Protein AF-A0A8W8K2P6-F1 (afdb_monomer)

Solvent-accessible surface area (backbone atoms only — not comparable to full-atom values): 5486 Å² total; per-residue (Å²): 54,48,86,88,39,80,76,81,87,86,87,79,60,75,88,69,68,73,71,93,62,78,90,75,74,82,78,63,75,82,76,71,95,77,90,84,88,87,86,84,90,78,85,79,70,85,86,61,75,74,46,54,39,42,48,77,47,78,42,57,51,99,84,67,48,78,76,46,78,49,78,48,76,51,75,86

Foldseek 3Di:
DFPPDDDDDDDDDQQPPDDDPPPQDPDDPPDDPDDDDDDDDDDDDPPDDFGKDKDWDFDADPVRHTPDIDIDIDTD

pLDDT: mean 82.36, std 10.13, range [49.28, 93.81]

Mean predicted aligned error: 6.78 Å

Nearest PDB structures (foldseek):
  7zgj-assembly1_B  TM=4.384E-01  e=1.678E+00  Homo sapiens
  5foa-assembly2_D  TM=4.572E-01  e=4.215E+00  Homo sapiens
  5jtw-assembly2_E  TM=3.945E-01  e=3.947E+00  Homo sapiens

InterPro domains:
  IPR003172 MD-2-related lipid-recognition domain [PF02221] (10-69)
  IPR014756 Immunoglobulin E-set [SSF81296] (26-74)

Structure (mmCIF, N/CA/C/O backbone):
data_AF-A0A8W8K2P6-F1
#
_entry.id   AF-A0A8W8K2P6-F1
#
loop_
_atom_site.group_PDB
_atom_site.id
_atom_site.type_symbol
_atom_site.label_atom_id
_atom_site.label_alt_id
_atom_site.label_comp_id
_atom_site.label_asym_id
_atom_site.label_entity_id
_atom_site.label_seq_id
_atom_site.pdbx_PDB_ins_code
_atom_site.Cartn_x
_atom_site.Cartn_y
_atom_site.Cartn_z
_atom_site.occupancy
_atom_site.B_iso_or_equiv
_atom_site.auth_seq_id
_atom_site.auth_comp_id
_atom_site.auth_asym_id
_atom_site.auth_atom_id
_atom_site.pdbx_PDB_model_num
ATOM 1 N N . SER A 1 1 ? -3.057 5.872 10.530 1.00 73.50 1 SER A N 1
ATOM 2 C CA . SER A 1 1 ? -3.468 6.348 11.862 1.00 73.50 1 SER A CA 1
ATOM 3 C C . SER A 1 1 ? -4.786 5.716 12.295 1.00 73.50 1 SER A C 1
ATOM 5 O O . SER A 1 1 ? -5.573 5.293 11.452 1.00 73.50 1 SER A O 1
ATOM 7 N N . TYR A 1 2 ? -5.021 5.640 13.605 1.00 70.75 2 TYR A N 1
ATOM 8 C CA . TYR A 1 2 ? -6.277 5.219 14.233 1.00 70.75 2 TYR A CA 1
ATOM 9 C C . TYR A 1 2 ? -6.658 6.251 15.295 1.00 70.75 2 TYR A C 1
ATOM 11 O O . TYR A 1 2 ? -5.829 6.620 16.128 1.00 70.75 2 TYR A O 1
ATOM 19 N N . GLY A 1 3 ? -7.885 6.775 15.231 1.00 67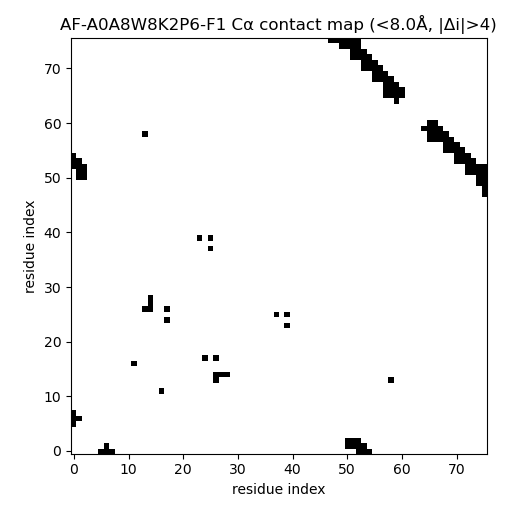.75 3 GLY A N 1
ATOM 20 C CA . GLY A 1 3 ? -8.338 7.819 16.161 1.00 67.75 3 GLY A CA 1
ATOM 21 C C . GLY A 1 3 ? -7.446 9.072 16.172 1.00 67.75 3 GLY A C 1
ATOM 22 O O . GLY A 1 3 ? -7.256 9.681 17.220 1.00 67.75 3 GLY A O 1
ATOM 23 N N . GLY A 1 4 ? -6.837 9.416 15.030 1.00 68.94 4 GLY A N 1
ATOM 24 C CA . GLY A 1 4 ? -5.926 10.561 14.898 1.00 68.94 4 GLY A CA 1
ATOM 25 C C . GLY A 1 4 ? -4.494 10.331 15.398 1.00 68.94 4 GLY A C 1
ATOM 26 O O . GLY A 1 4 ? -3.683 11.243 15.288 1.00 68.94 4 GLY A O 1
ATOM 27 N N . LYS A 1 5 ? -4.157 9.137 15.906 1.00 77.19 5 LYS A N 1
ATOM 28 C CA . LYS A 1 5 ? -2.782 8.759 16.269 1.00 77.19 5 LYS A CA 1
ATOM 29 C C . LYS A 1 5 ? -2.146 7.907 15.180 1.00 77.19 5 LYS A C 1
ATOM 31 O O . LYS A 1 5 ? -2.770 6.958 14.696 1.00 77.19 5 LYS A O 1
ATOM 36 N N . ASP A 1 6 ? -0.914 8.216 14.806 1.00 81.62 6 ASP A N 1
ATOM 37 C CA . ASP A 1 6 ? -0.141 7.360 13.910 1.00 81.62 6 ASP A CA 1
ATOM 38 C C . ASP A 1 6 ? 0.177 6.035 14.607 1.00 81.62 6 ASP A C 1
ATOM 40 O O . ASP A 1 6 ? 0.528 6.009 15.785 1.00 81.62 6 ASP A O 1
ATOM 44 N N . LEU A 1 7 ? -0.061 4.927 13.901 1.00 79.50 7 LEU A N 1
ATOM 45 C CA . LEU A 1 7 ? 0.101 3.580 14.456 1.00 79.50 7 LEU A CA 1
ATOM 46 C C . LEU A 1 7 ? 1.508 3.054 14.179 1.00 79.50 7 LEU A C 1
ATOM 48 O O . LEU A 1 7 ? 2.211 2.656 15.098 1.00 79.50 7 LEU A O 1
ATOM 52 N N . TYR A 1 8 ? 1.890 3.043 12.905 1.00 78.19 8 TYR A N 1
ATOM 53 C CA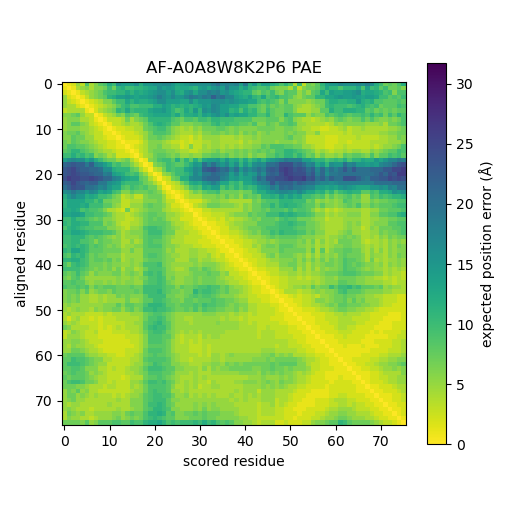 . TYR A 1 8 ? 3.182 2.583 12.422 1.00 78.19 8 TYR A CA 1
ATOM 54 C C . TYR A 1 8 ? 3.414 3.142 11.015 1.00 78.19 8 TYR A C 1
ATOM 56 O O . TYR A 1 8 ? 2.460 3.393 10.272 1.00 78.19 8 TYR A O 1
ATOM 64 N N . GLU A 1 9 ? 4.681 3.299 10.659 1.00 83.62 9 GLU A N 1
ATOM 65 C CA . GLU A 1 9 ? 5.150 3.454 9.287 1.00 83.62 9 GLU A CA 1
ATOM 66 C C . GLU A 1 9 ? 5.961 2.202 8.961 1.00 83.62 9 GLU A C 1
ATOM 68 O O . GLU A 1 9 ? 6.829 1.807 9.737 1.00 83.62 9 GLU A O 1
ATOM 73 N N . ASN A 1 10 ? 5.634 1.550 7.850 1.00 83.12 10 ASN A N 1
ATOM 74 C CA . ASN A 1 10 ? 6.317 0.347 7.400 1.00 83.12 10 ASN A CA 1
ATOM 75 C C . ASN A 1 10 ? 6.854 0.579 5.995 1.00 83.12 10 ASN A C 1
ATOM 77 O O . ASN A 1 10 ? 6.202 1.220 5.169 1.00 83.12 10 ASN A O 1
ATOM 81 N N . GLN A 1 11 ? 8.009 -0.016 5.723 1.00 84.88 11 GLN A N 1
ATOM 82 C CA . GLN A 1 11 ? 8.625 -0.029 4.411 1.00 84.88 11 GLN A CA 1
ATOM 83 C C . GLN A 1 11 ? 8.793 -1.477 3.963 1.00 84.88 11 GLN A C 1
ATOM 85 O O . GLN A 1 11 ? 9.316 -2.310 4.702 1.00 84.88 11 GLN A O 1
ATOM 90 N N . TRP A 1 12 ? 8.352 -1.764 2.742 1.00 85.75 12 TRP A N 1
ATOM 91 C CA . TRP A 1 12 ? 8.487 -3.073 2.116 1.00 85.75 12 TRP A CA 1
ATOM 92 C C . TRP A 1 12 ? 9.109 -2.919 0.738 1.00 85.75 12 TRP A C 1
ATOM 94 O O . TRP A 1 12 ? 8.892 -1.919 0.051 1.00 85.75 12 TRP A O 1
ATOM 104 N N . LYS A 1 13 ? 9.852 -3.935 0.309 1.00 86.56 13 LYS A N 1
ATOM 105 C CA . LYS A 1 13 ? 10.297 -4.035 -1.076 1.00 86.56 13 LYS A CA 1
ATOM 106 C C . LYS A 1 13 ? 9.174 -4.631 -1.909 1.00 86.56 13 LYS A C 1
ATOM 108 O O . LYS A 1 13 ? 8.895 -5.817 -1.792 1.00 86.56 13 LYS A O 1
ATOM 113 N N . PHE A 1 14 ? 8.551 -3.814 -2.754 1.00 84.62 14 PHE A N 1
ATOM 114 C CA . PHE A 1 14 ? 7.353 -4.191 -3.512 1.00 84.62 14 PHE A CA 1
ATOM 115 C C . PHE A 1 14 ? 7.505 -5.518 -4.276 1.00 84.62 14 PHE A C 1
ATOM 117 O O . PHE A 1 14 ? 6.660 -6.393 -4.148 1.00 84.62 14 PHE A O 1
ATOM 124 N N . CYS A 1 15 ? 8.616 -5.720 -4.989 1.00 83.56 15 CYS A N 1
ATOM 125 C CA . CYS A 1 15 ? 8.856 -6.949 -5.758 1.00 83.56 15 CYS A CA 1
ATOM 126 C C . CYS A 1 15 ? 9.162 -8.199 -4.908 1.00 83.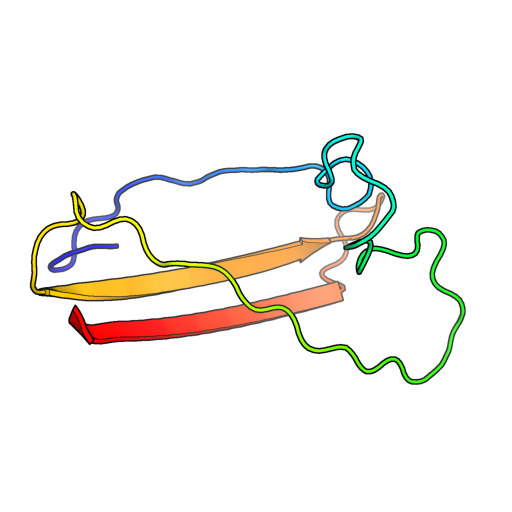56 15 CYS A C 1
ATOM 128 O O . CYS A 1 15 ? 9.245 -9.288 -5.464 1.00 83.56 15 CYS A O 1
ATOM 130 N N . GLU A 1 16 ? 9.336 -8.048 -3.593 1.00 83.75 16 GLU A N 1
ATOM 131 C CA . GLU A 1 16 ? 9.593 -9.131 -2.633 1.00 83.75 16 GLU A CA 1
ATOM 132 C C . GLU A 1 16 ? 8.414 -9.297 -1.644 1.00 83.75 16 GLU A C 1
ATOM 134 O O . GLU A 1 16 ? 8.544 -9.991 -0.644 1.00 83.75 16 GLU A O 1
ATOM 139 N N . MET A 1 17 ? 7.269 -8.631 -1.872 1.00 76.81 17 MET A N 1
ATOM 140 C CA . MET A 1 17 ? 6.127 -8.645 -0.939 1.00 76.81 17 MET A CA 1
ATOM 141 C C . MET A 1 17 ? 5.276 -9.922 -0.980 1.00 76.81 17 MET A C 1
ATOM 143 O O . MET A 1 17 ? 4.411 -10.088 -0.120 1.00 76.81 17 MET A O 1
ATOM 147 N N . GLU A 1 18 ? 5.452 -10.786 -1.976 1.00 68.69 18 GLU A N 1
ATOM 148 C CA . GLU A 1 18 ? 4.677 -12.023 -2.093 1.00 68.69 18 GLU A CA 1
ATOM 149 C C . GLU A 1 18 ? 5.418 -13.199 -1.457 1.00 68.69 18 GLU A C 1
ATOM 151 O O . GLU A 1 18 ? 6.584 -13.444 -1.762 1.00 68.69 18 GLU A O 1
ATOM 156 N N . GLU A 1 19 ? 4.722 -13.917 -0.572 1.00 59.06 19 GLU A N 1
ATOM 157 C CA . GLU A 1 19 ? 5.147 -15.224 -0.062 1.00 59.06 19 G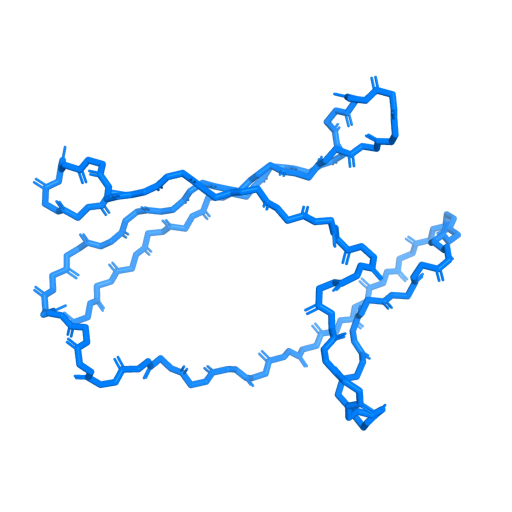LU A CA 1
ATOM 158 C C . GLU A 1 19 ? 4.843 -16.320 -1.105 1.00 59.06 19 GLU A C 1
ATOM 160 O O . GLU A 1 19 ? 3.938 -16.160 -1.920 1.00 59.06 19 GLU A O 1
ATOM 165 N N . GLU A 1 20 ? 5.625 -17.404 -1.069 1.00 49.28 20 GLU A N 1
ATOM 166 C CA . GLU A 1 20 ? 5.869 -18.453 -2.087 1.00 49.28 20 GLU A CA 1
ATOM 167 C C . GLU A 1 20 ? 4.658 -19.189 -2.718 1.00 49.28 20 GLU A C 1
ATOM 169 O O . GLU A 1 20 ? 4.863 -20.064 -3.560 1.00 49.28 20 GLU A O 1
ATOM 174 N N . ASP A 1 21 ? 3.410 -18.849 -2.390 1.00 53.59 21 ASP A N 1
ATOM 175 C CA . ASP A 1 21 ? 2.227 -19.481 -2.984 1.00 53.59 21 ASP A CA 1
ATOM 176 C C . ASP A 1 21 ? 1.894 -18.844 -4.351 1.00 53.59 21 ASP A C 1
ATOM 178 O O . ASP A 1 21 ? 1.220 -17.817 -4.460 1.00 53.59 21 ASP A O 1
ATOM 182 N N . GLU A 1 22 ? 2.390 -19.474 -5.421 1.00 55.59 22 GLU A N 1
ATOM 183 C CA . GLU A 1 22 ? 2.331 -19.005 -6.818 1.00 55.59 22 GLU A CA 1
ATOM 184 C C . GLU A 1 22 ? 0.910 -18.767 -7.379 1.00 55.59 22 GLU A C 1
ATOM 186 O O . GLU A 1 22 ? 0.768 -18.122 -8.422 1.00 55.59 22 GLU A O 1
ATOM 191 N N . GLU A 1 23 ? -0.146 -19.253 -6.717 1.00 55.78 23 GLU A N 1
ATOM 192 C CA . GLU A 1 23 ? -1.523 -19.199 -7.235 1.00 55.78 23 GLU A CA 1
ATOM 193 C C . GLU A 1 23 ? -2.179 -17.802 -7.143 1.00 55.78 23 GLU A C 1
ATOM 195 O O . GLU A 1 23 ? -3.091 -17.519 -7.918 1.00 55.78 23 GLU A O 1
ATOM 200 N N . ASP A 1 24 ? -1.677 -16.898 -6.288 1.00 59.88 24 ASP A N 1
ATOM 201 C CA . ASP A 1 24 ? -2.261 -15.562 -6.032 1.00 59.88 24 ASP A CA 1
ATOM 202 C C . ASP A 1 24 ? -1.310 -14.390 -6.367 1.00 59.88 24 ASP A C 1
ATOM 204 O O . ASP A 1 24 ? -1.441 -13.279 -5.833 1.00 59.88 24 ASP A O 1
ATOM 208 N N . ARG A 1 25 ? -0.341 -14.615 -7.264 1.00 67.62 25 ARG A N 1
ATOM 209 C CA . ARG A 1 25 ? 0.636 -13.599 -7.685 1.00 67.62 25 ARG A CA 1
ATOM 210 C C . ARG A 1 25 ? -0.024 -12.444 -8.446 1.00 67.62 25 ARG A C 1
ATOM 212 O O . ARG A 1 25 ? -0.564 -12.617 -9.537 1.00 67.62 25 ARG A O 1
ATOM 219 N N . TRP A 1 26 ? 0.067 -11.239 -7.896 1.00 72.88 26 TRP A N 1
ATOM 220 C CA . TRP A 1 26 ? -0.405 -9.973 -8.463 1.00 72.88 26 TRP A CA 1
ATOM 221 C C . TRP A 1 26 ? 0.731 -8.965 -8.706 1.00 72.88 26 TRP A C 1
ATOM 223 O O . TRP A 1 26 ? 0.527 -7.961 -9.400 1.00 72.88 26 TRP A O 1
ATOM 233 N N . ILE A 1 27 ? 1.933 -9.237 -8.185 1.00 78.00 27 ILE A N 1
ATOM 234 C CA . ILE A 1 27 ? 3.136 -8.433 -8.403 1.00 78.00 27 ILE A CA 1
ATOM 235 C C . ILE A 1 27 ? 4.005 -9.050 -9.509 1.00 78.00 27 ILE A C 1
ATOM 237 O O . ILE A 1 27 ? 4.707 -10.050 -9.332 1.00 78.00 27 ILE A O 1
ATOM 241 N N . PHE A 1 28 ? 4.004 -8.401 -10.674 1.00 76.69 28 PHE A N 1
ATOM 242 C CA . PHE A 1 28 ? 4.683 -8.868 -11.888 1.00 76.69 28 PHE A CA 1
ATOM 243 C C . PHE A 1 28 ? 5.923 -8.032 -12.212 1.00 76.69 28 PHE A C 1
ATOM 245 O O . PHE A 1 28 ? 6.004 -7.389 -13.258 1.00 76.69 28 PHE A O 1
ATOM 252 N N . CYS A 1 29 ? 6.907 -8.030 -11.313 1.00 80.44 29 CYS A N 1
ATOM 253 C CA . CYS A 1 29 ? 8.198 -7.406 -11.601 1.00 80.44 29 CYS A CA 1
ATOM 254 C C . CYS A 1 29 ? 9.026 -8.262 -12.593 1.00 80.44 29 CYS A C 1
ATOM 256 O O . CYS A 1 29 ? 9.132 -9.472 -12.385 1.00 80.44 29 CYS A O 1
ATOM 258 N N . PRO A 1 30 ? 9.659 -7.671 -13.631 1.00 84.31 30 PRO A N 1
ATOM 259 C CA . PRO A 1 30 ? 9.600 -6.258 -14.010 1.00 84.31 30 PRO A CA 1
ATOM 260 C C . PRO A 1 30 ? 8.315 -5.902 -14.779 1.00 84.31 30 PRO A C 1
ATOM 262 O O . PRO A 1 30 ? 7.918 -6.596 -15.718 1.00 84.31 30 PRO A O 1
ATOM 265 N N . TYR A 1 31 ? 7.720 -4.756 -14.438 1.00 82.31 31 TYR A N 1
ATOM 266 C CA . TYR A 1 31 ? 6.578 -4.211 -15.172 1.00 82.31 31 TYR A CA 1
ATOM 267 C C . TYR A 1 31 ? 7.037 -3.595 -16.496 1.00 82.31 31 TYR A C 1
ATOM 269 O O . TYR A 1 31 ? 7.971 -2.793 -16.540 1.00 82.31 31 TYR A O 1
ATOM 277 N N . LYS A 1 32 ? 6.354 -3.945 -17.586 1.00 86.31 32 LYS A N 1
ATOM 278 C CA . LYS A 1 32 ? 6.517 -3.286 -18.887 1.00 86.31 32 LYS A CA 1
ATOM 279 C C . LYS A 1 32 ? 5.538 -2.112 -18.980 1.00 86.31 32 LYS A C 1
ATOM 281 O O . LYS A 1 32 ? 4.499 -2.143 -18.329 1.00 86.31 32 LYS A O 1
ATOM 286 N N . PRO A 1 33 ? 5.806 -1.086 -19.800 1.00 85.56 33 PRO A N 1
ATOM 287 C CA . PRO A 1 33 ? 4.816 -0.048 -20.060 1.00 85.56 33 PRO A CA 1
ATOM 288 C C . PRO A 1 33 ? 3.522 -0.660 -20.614 1.00 85.56 33 PRO A C 1
ATOM 290 O O . PRO A 1 33 ? 3.555 -1.395 -21.602 1.00 85.56 33 PRO A O 1
ATOM 293 N N . GLY A 1 34 ? 2.390 -0.375 -19.974 1.00 87.69 34 GLY A N 1
ATOM 294 C CA . GLY A 1 34 ? 1.102 -0.940 -20.357 1.00 87.69 34 GLY A CA 1
ATOM 295 C C . GLY A 1 34 ? 0.041 -0.786 -19.273 1.00 87.69 34 GLY A C 1
ATOM 296 O O . GLY A 1 34 ? 0.300 -0.259 -18.191 1.00 87.69 34 GLY A O 1
ATOM 297 N N . SER A 1 35 ? -1.168 -1.245 -19.583 1.00 86.38 35 SER A N 1
ATOM 298 C CA . SER A 1 35 ? -2.277 -1.288 -18.633 1.00 86.38 35 SER A CA 1
ATOM 299 C C . SER A 1 35 ? -2.350 -2.660 -17.977 1.00 86.38 35 SER A C 1
ATOM 301 O O . SER A 1 35 ? -2.347 -3.683 -18.658 1.00 86.38 35 SER A O 1
ATOM 303 N N . TYR A 1 36 ? -2.461 -2.664 -16.655 1.00 82.19 36 TYR A N 1
ATOM 304 C CA . TYR A 1 36 ? -2.596 -3.862 -15.840 1.00 82.19 36 TYR A CA 1
ATOM 305 C C . TYR A 1 36 ? -3.878 -3.755 -15.014 1.00 82.19 36 TYR A C 1
ATOM 307 O O . TYR A 1 36 ? -4.230 -2.671 -14.549 1.00 82.19 36 TYR A O 1
ATOM 315 N N . SER A 1 37 ? -4.583 -4.870 -14.843 1.00 83.19 37 SER A N 1
ATOM 316 C CA . SER A 1 37 ? -5.778 -4.958 -14.006 1.00 83.19 37 SER A CA 1
ATOM 317 C C . SER A 1 37 ? -5.762 -6.283 -13.265 1.00 83.19 37 SER A C 1
ATOM 319 O O . SER A 1 37 ? -5.482 -7.324 -13.856 1.00 83.19 37 SER A O 1
ATOM 321 N N . TRP A 1 38 ? -6.036 -6.228 -11.970 1.00 79.81 38 TRP A N 1
ATOM 322 C CA . TRP A 1 38 ? -6.098 -7.385 -11.095 1.00 79.81 38 TRP A CA 1
ATOM 323 C C . TRP A 1 38 ? -7.122 -7.122 -9.992 1.00 79.81 38 TRP A C 1
ATOM 325 O O . TRP A 1 38 ? -7.460 -5.974 -9.691 1.00 79.81 38 TRP A O 1
ATOM 335 N N . VAL A 1 39 ? -7.615 -8.195 -9.381 1.00 81.50 39 VAL A N 1
ATOM 336 C CA . VAL A 1 39 ? -8.512 -8.148 -8.226 1.00 81.50 39 VAL A CA 1
ATOM 337 C C . VAL A 1 39 ? -7.944 -9.098 -7.189 1.00 81.50 39 VAL A C 1
ATOM 339 O O . VAL A 1 39 ? -7.733 -10.268 -7.485 1.00 81.50 39 VAL A O 1
ATOM 342 N N . ILE A 1 40 ? -7.696 -8.596 -5.981 1.00 80.00 40 ILE A N 1
ATOM 343 C CA . ILE A 1 40 ? -7.187 -9.401 -4.868 1.00 80.00 40 ILE A CA 1
ATOM 344 C C . ILE A 1 40 ? -8.203 -9.318 -3.742 1.00 80.00 40 ILE A C 1
ATOM 346 O O . ILE A 1 40 ? -8.607 -8.226 -3.337 1.00 80.00 40 ILE A O 1
ATOM 350 N N . SER A 1 41 ? -8.588 -10.472 -3.209 1.00 81.62 41 SER A N 1
ATOM 351 C CA . SER A 1 41 ? -9.392 -10.546 -1.996 1.00 81.62 41 SER A CA 1
ATOM 352 C C . SER A 1 41 ? -8.481 -10.837 -0.808 1.00 81.62 41 SER A C 1
ATOM 354 O O . SER A 1 41 ? -7.823 -11.872 -0.761 1.00 81.62 41 SER A O 1
ATOM 356 N N . ARG A 1 42 ? -8.425 -9.928 0.170 1.00 81.31 42 ARG A N 1
ATOM 357 C CA . ARG A 1 42 ? -7.739 -10.157 1.452 1.00 81.31 42 ARG A CA 1
ATOM 358 C C . ARG A 1 42 ? -8.743 -10.010 2.587 1.00 81.31 42 ARG A C 1
ATOM 360 O O . ARG A 1 42 ? -9.564 -9.094 2.589 1.00 81.31 42 ARG A O 1
ATOM 367 N N . LYS A 1 43 ? -8.674 -10.915 3.564 1.00 84.62 43 LYS A N 1
ATOM 368 C CA . LYS A 1 43 ? -9.505 -10.837 4.770 1.00 84.62 43 LYS A CA 1
ATOM 369 C C . LYS A 1 43 ? -8.926 -9.800 5.724 1.00 84.62 43 LYS A C 1
ATOM 371 O O . LYS A 1 43 ? -7.728 -9.809 5.995 1.00 84.62 43 LYS A O 1
ATOM 376 N N . ILE A 1 44 ? -9.789 -8.945 6.263 1.00 84.81 44 ILE A N 1
ATOM 377 C CA . ILE A 1 44 ? -9.412 -8.028 7.339 1.00 84.81 44 ILE A CA 1
ATOM 378 C C . ILE A 1 44 ? -9.350 -8.832 8.648 1.00 84.81 44 ILE A C 1
ATOM 380 O O . ILE A 1 44 ? -10.314 -9.536 8.957 1.00 84.81 44 ILE A O 1
ATOM 384 N N . PRO A 1 45 ? -8.251 -8.770 9.419 1.00 86.19 45 PRO A N 1
ATOM 3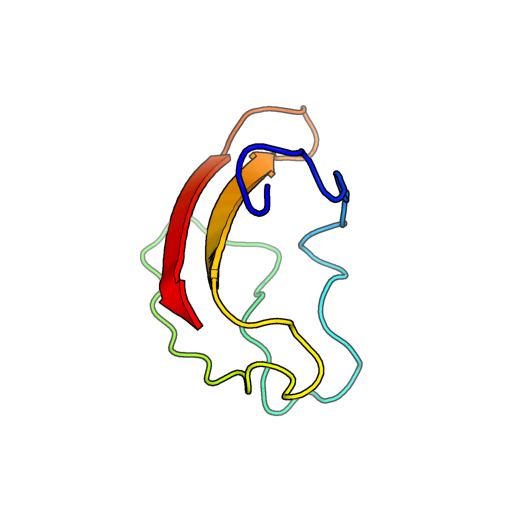85 C CA . PRO A 1 45 ? -8.151 -9.518 10.665 1.00 86.19 45 PRO A CA 1
ATOM 386 C C . PRO A 1 45 ? -9.160 -9.054 11.728 1.00 86.19 45 PRO A C 1
ATOM 388 O O . PRO A 1 45 ? -9.277 -7.865 12.016 1.00 86.19 45 PRO A O 1
ATOM 391 N N . ASN A 1 46 ? -9.835 -10.009 12.37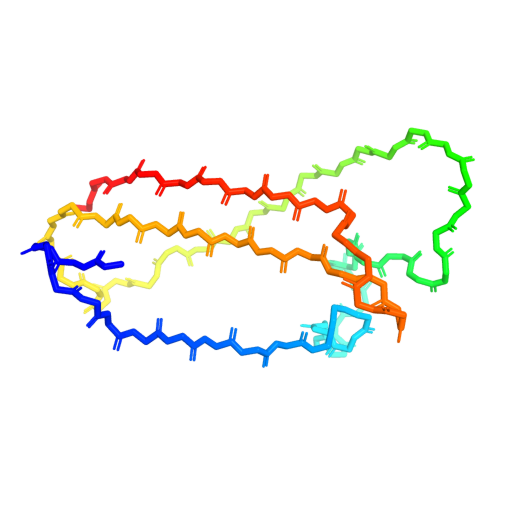6 1.00 86.44 46 ASN A N 1
ATOM 392 C CA . ASN A 1 46 ? -10.912 -9.735 13.345 1.00 86.44 46 ASN A CA 1
ATOM 393 C C . ASN A 1 46 ? -10.439 -9.143 14.685 1.00 86.44 46 ASN A C 1
ATOM 395 O O . ASN A 1 46 ? -11.265 -8.708 15.483 1.00 86.44 46 ASN A O 1
ATOM 399 N N . TYR A 1 47 ? -9.135 -9.167 14.973 1.00 86.75 47 TYR A N 1
ATOM 400 C CA . TYR A 1 47 ? -8.576 -8.616 16.214 1.00 86.75 47 TYR A CA 1
ATOM 401 C C . TYR A 1 47 ? -8.376 -7.094 16.157 1.00 86.75 47 TYR A C 1
ATOM 403 O O . TYR A 1 47 ? -7.994 -6.492 17.161 1.00 86.75 47 TYR A O 1
ATOM 411 N N . LEU A 1 48 ? -8.582 -6.468 14.992 1.00 87.25 48 LEU A N 1
ATOM 412 C CA . LEU A 1 48 ? -8.485 -5.020 14.854 1.00 87.25 48 LEU A CA 1
ATOM 413 C C . LEU A 1 48 ? -9.650 -4.343 15.602 1.00 87.25 48 LEU A C 1
ATOM 415 O O . LEU A 1 48 ? -10.804 -4.730 15.405 1.00 87.25 48 LEU A O 1
ATOM 419 N N . PRO A 1 49 ? -9.375 -3.348 16.467 1.00 88.81 49 PRO A N 1
ATOM 420 C CA . PRO A 1 49 ? -10.420 -2.585 17.141 1.00 88.81 49 PRO A CA 1
ATOM 421 C C . PRO A 1 49 ? -11.399 -1.916 16.166 1.00 88.81 49 PRO A C 1
ATOM 423 O O . PRO A 1 49 ? -11.053 -1.568 15.042 1.00 88.81 49 PRO A O 1
ATOM 426 N N . LYS A 1 50 ? -12.631 -1.676 16.620 1.00 89.62 50 LYS A N 1
ATOM 427 C CA . LYS A 1 50 ? -13.596 -0.882 15.849 1.00 89.62 50 LYS A CA 1
ATOM 428 C C . LYS A 1 50 ? -13.193 0.584 15.816 1.00 89.62 50 LYS A C 1
ATOM 430 O O . LYS A 1 50 ? -12.762 1.120 16.835 1.00 89.62 50 LYS A O 1
ATOM 435 N N . GLY A 1 51 ? -13.411 1.248 14.688 1.00 89.56 51 GLY A N 1
ATOM 436 C CA . GLY A 1 51 ? -13.161 2.681 14.542 1.00 89.56 51 GLY A CA 1
ATOM 437 C C . GLY A 1 51 ? -12.656 3.084 13.162 1.00 89.56 51 GLY A C 1
ATOM 438 O O . GLY A 1 51 ? -12.643 2.289 12.225 1.00 89.56 51 GLY A O 1
ATOM 439 N N . THR A 1 52 ? -12.265 4.354 13.037 1.00 89.81 52 THR A N 1
ATOM 440 C CA . THR A 1 52 ? -11.798 4.933 11.772 1.00 89.81 52 THR A CA 1
ATOM 441 C C . THR A 1 52 ? -10.298 4.745 11.601 1.00 89.81 52 THR A C 1
ATOM 443 O O . THR A 1 52 ? -9.497 5.186 12.434 1.00 89.81 52 THR A O 1
ATOM 446 N N . TYR A 1 53 ? -9.932 4.157 10.469 1.00 89.81 53 TYR A N 1
ATOM 447 C CA . TYR A 1 53 ? -8.564 3.932 10.039 1.00 89.81 53 TYR A CA 1
ATOM 448 C C . TYR A 1 53 ? -8.258 4.775 8.812 1.00 89.81 53 TYR A C 1
ATOM 450 O O . TYR A 1 53 ? -9.052 4.839 7.875 1.00 89.81 53 TYR A O 1
ATOM 458 N N . LYS A 1 54 ? -7.079 5.398 8.814 1.00 91.38 54 LYS A N 1
ATOM 459 C CA . LYS A 1 54 ? -6.525 6.103 7.655 1.00 91.38 54 LYS A CA 1
ATOM 460 C C . LYS A 1 54 ? -5.171 5.518 7.304 1.00 91.38 54 LYS A C 1
ATOM 462 O O . LYS A 1 54 ? -4.336 5.338 8.194 1.00 91.38 54 LYS A O 1
ATOM 467 N N . ALA A 1 55 ? -4.945 5.260 6.027 1.00 90.56 55 ALA A N 1
ATOM 468 C CA . ALA A 1 55 ? -3.685 4.760 5.510 1.00 90.56 55 ALA A CA 1
ATOM 469 C C . ALA A 1 55 ? -3.247 5.576 4.294 1.00 90.56 55 ALA A C 1
ATOM 471 O O . ALA A 1 55 ? -4.055 5.954 3.447 1.00 90.56 55 ALA A O 1
ATOM 472 N N . THR A 1 56 ? -1.945 5.821 4.215 1.00 91.88 56 THR A N 1
ATOM 473 C CA . THR A 1 56 ? -1.272 6.382 3.046 1.00 91.88 56 THR A CA 1
ATOM 474 C C . THR A 1 56 ? -0.193 5.409 2.617 1.00 91.88 56 THR A C 1
ATOM 476 O O . THR A 1 56 ? 0.576 4.948 3.457 1.00 91.88 56 THR A O 1
ATOM 479 N N . ALA A 1 57 ? -0.128 5.115 1.326 1.00 91.75 57 ALA A N 1
ATOM 480 C CA . ALA A 1 57 ? 0.907 4.278 0.738 1.00 91.75 57 ALA A CA 1
ATOM 481 C C . ALA A 1 57 ? 1.657 5.073 -0.331 1.00 91.75 57 ALA A C 1
ATOM 483 O O . ALA A 1 57 ? 1.042 5.813 -1.104 1.00 91.75 57 ALA A O 1
ATOM 484 N N . ARG A 1 58 ? 2.980 4.916 -0.375 1.00 92.75 58 ARG A N 1
ATOM 485 C CA . ARG A 1 58 ? 3.845 5.462 -1.423 1.00 92.75 58 ARG A CA 1
ATOM 486 C C . ARG A 1 58 ? 4.644 4.315 -2.021 1.00 92.75 58 ARG A C 1
ATOM 488 O O . ARG A 1 58 ? 5.249 3.547 -1.281 1.00 92.75 58 ARG A O 1
ATOM 495 N N . LEU A 1 59 ? 4.624 4.207 -3.341 1.00 91.69 59 LEU A N 1
ATOM 496 C CA . LEU A 1 59 ? 5.451 3.284 -4.103 1.00 91.69 59 LEU A CA 1
ATOM 497 C C . LEU A 1 59 ? 6.500 4.096 -4.853 1.00 91.69 59 LEU A C 1
ATOM 499 O O . LEU A 1 59 ? 6.146 5.027 -5.580 1.00 91.69 59 LEU A O 1
ATOM 503 N N . THR A 1 60 ? 7.764 3.721 -4.699 1.00 92.25 60 THR A N 1
ATOM 504 C CA . THR A 1 60 ? 8.894 4.348 -5.386 1.00 92.25 60 THR A CA 1
ATOM 505 C C . THR A 1 60 ? 9.627 3.344 -6.269 1.00 92.25 60 THR A C 1
ATOM 507 O O . THR A 1 60 ? 9.526 2.133 -6.058 1.00 92.25 60 THR A O 1
ATOM 510 N N . ASN A 1 61 ? 10.357 3.840 -7.269 1.00 89.44 61 ASN A N 1
ATOM 511 C CA . ASN A 1 61 ? 11.335 3.034 -8.001 1.00 89.44 61 ASN A CA 1
ATOM 512 C C . ASN A 1 61 ? 12.666 2.950 -7.220 1.00 89.44 61 ASN A C 1
ATOM 514 O O . ASN A 1 61 ? 12.787 3.459 -6.104 1.00 89.44 61 ASN A O 1
ATOM 518 N N . GLU A 1 62 ? 13.673 2.315 -7.822 1.00 87.62 62 GLU A N 1
ATOM 519 C CA . GLU A 1 62 ? 15.024 2.17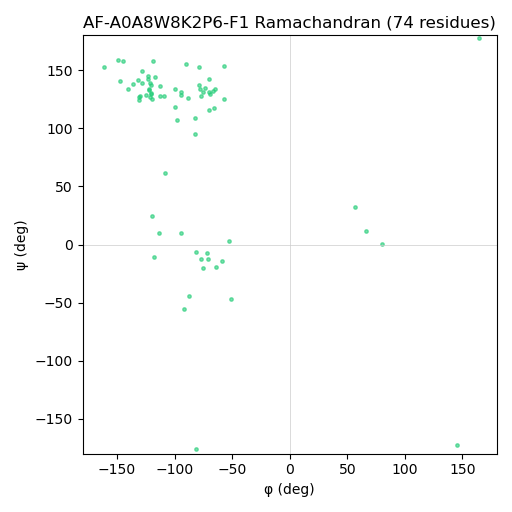0 -7.254 1.00 87.62 62 GLU A CA 1
ATOM 520 C C . GLU A 1 62 ? 15.775 3.504 -7.079 1.00 87.62 62 GLU A C 1
ATOM 522 O O . GLU A 1 62 ? 16.709 3.572 -6.286 1.00 87.62 62 GLU A O 1
ATOM 527 N N . ASN A 1 63 ? 15.356 4.564 -7.778 1.00 92.12 63 ASN A N 1
ATOM 528 C CA . ASN A 1 63 ? 15.927 5.912 -7.685 1.00 92.12 63 ASN A CA 1
ATOM 529 C C . ASN A 1 63 ? 15.165 6.814 -6.697 1.00 92.12 63 ASN A C 1
ATOM 531 O O . ASN A 1 63 ?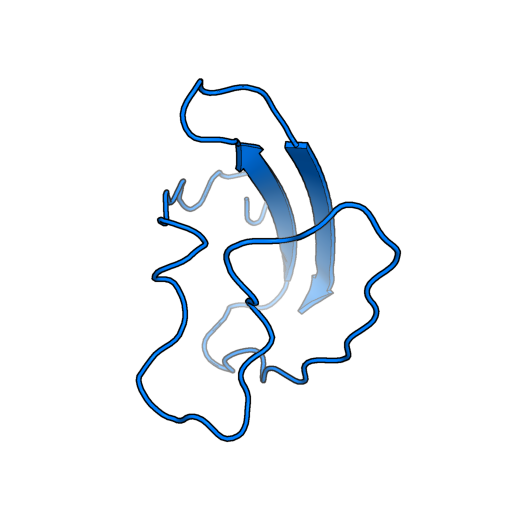 15.393 8.019 -6.680 1.00 92.12 63 ASN A O 1
ATOM 535 N N . GLU A 1 64 ? 14.242 6.248 -5.912 1.00 87.38 64 GLU A N 1
ATOM 536 C CA . GLU A 1 64 ? 13.338 6.970 -5.003 1.00 87.38 64 GLU A CA 1
ATOM 537 C C . GLU A 1 64 ? 12.301 7.875 -5.698 1.00 87.38 64 GLU A C 1
ATOM 539 O O . GLU A 1 64 ? 11.573 8.617 -5.033 1.00 87.38 64 GLU A O 1
ATOM 544 N N . ASP A 1 65 ? 12.135 7.768 -7.021 1.00 91.94 65 ASP A N 1
ATOM 545 C CA . ASP A 1 65 ? 11.068 8.481 -7.721 1.00 91.94 65 ASP A CA 1
ATOM 546 C C . ASP A 1 65 ? 9.713 7.877 -7.349 1.00 91.94 65 ASP A C 1
ATOM 548 O O . ASP A 1 65 ? 9.502 6.662 -7.432 1.00 91.94 65 ASP A O 1
ATOM 552 N N . VAL A 1 66 ? 8.759 8.732 -6.983 1.00 90.81 66 VAL A N 1
ATOM 553 C CA . VAL A 1 66 ? 7.397 8.311 -6.639 1.00 90.81 66 VAL A CA 1
ATOM 554 C C . VAL A 1 66 ? 6.658 7.845 -7.894 1.00 90.81 66 VAL A C 1
ATOM 556 O O . VAL A 1 66 ? 6.364 8.639 -8.786 1.00 90.81 66 VAL A O 1
ATOM 559 N N . ILE A 1 67 ? 6.303 6.559 -7.927 1.00 89.75 67 ILE A N 1
ATOM 560 C CA . ILE A 1 67 ? 5.505 5.933 -8.989 1.00 89.75 67 ILE A CA 1
ATOM 561 C C . ILE A 1 67 ? 4.010 6.070 -8.681 1.00 89.75 67 ILE A C 1
ATOM 563 O O . ILE A 1 67 ? 3.211 6.366 -9.568 1.00 89.75 67 ILE A O 1
ATOM 567 N N . LEU A 1 68 ? 3.617 5.824 -7.427 1.00 89.19 68 LEU A N 1
ATOM 568 C CA . LEU A 1 68 ? 2.214 5.803 -7.016 1.00 89.19 68 LEU A CA 1
ATOM 569 C C . LEU A 1 68 ? 2.046 6.289 -5.576 1.00 89.19 68 LEU A C 1
ATOM 571 O O . LEU A 1 68 ? 2.815 5.933 -4.686 1.00 89.19 68 LEU A O 1
ATOM 575 N N . CYS A 1 69 ? 0.979 7.053 -5.349 1.00 92.81 69 CYS A N 1
ATOM 576 C CA . CYS A 1 69 ? 0.497 7.436 -4.028 1.00 92.81 69 CYS A CA 1
ATOM 577 C C . CYS A 1 69 ? -0.944 6.951 -3.864 1.00 92.81 69 CYS A C 1
ATOM 579 O O . CYS A 1 69 ? -1.801 7.257 -4.690 1.00 92.81 69 CYS A O 1
ATOM 581 N N . GLY A 1 70 ? -1.209 6.215 -2.790 1.00 92.69 70 GLY A N 1
ATOM 582 C CA . GLY A 1 70 ? -2.536 5.737 -2.423 1.00 92.69 70 GLY A CA 1
ATOM 583 C C . GLY A 1 70 ? -2.983 6.317 -1.087 1.00 92.69 70 GLY A C 1
ATOM 584 O O . GLY A 1 70 ? -2.177 6.482 -0.170 1.00 92.69 70 GLY A O 1
ATOM 585 N N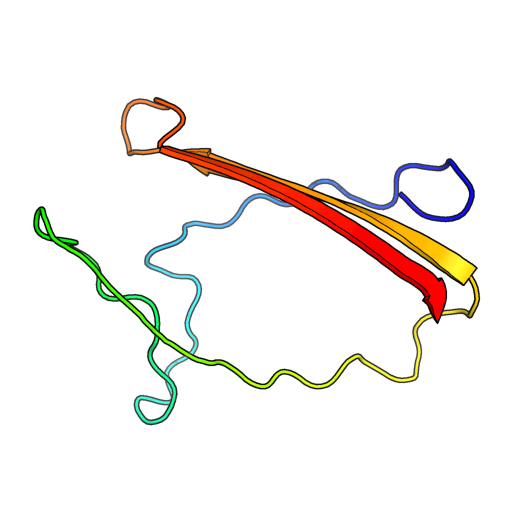 . PHE A 1 71 ? -4.277 6.593 -0.967 1.00 93.81 71 PHE A N 1
ATOM 586 C CA . PHE A 1 71 ? -4.925 6.950 0.291 1.00 93.81 71 PHE A CA 1
ATOM 587 C C . PHE A 1 71 ? -6.142 6.053 0.501 1.00 93.81 71 PHE A C 1
ATOM 589 O O . PHE A 1 71 ? -6.893 5.794 -0.438 1.00 93.81 71 PHE A O 1
ATOM 596 N N . ALA A 1 72 ? -6.340 5.606 1.736 1.00 90.88 72 ALA A N 1
ATOM 597 C CA . ALA A 1 72 ? -7.512 4.852 2.141 1.00 90.88 72 ALA A CA 1
ATOM 598 C C . ALA A 1 72 ? -8.031 5.362 3.487 1.00 90.88 72 ALA A C 1
ATOM 600 O O . ALA A 1 72 ? -7.260 5.597 4.419 1.00 90.88 72 ALA A O 1
ATOM 601 N N . GLU A 1 73 ? -9.351 5.472 3.594 1.00 92.12 73 GLU A N 1
ATOM 602 C CA . GLU A 1 73 ? -10.069 5.698 4.844 1.00 92.12 73 GLU A CA 1
ATOM 603 C C . GLU A 1 73 ? -11.188 4.663 4.946 1.00 92.12 73 GLU A C 1
ATOM 605 O O . GLU A 1 73 ? -11.962 4.490 4.004 1.00 92.12 73 GLU A O 1
ATOM 610 N N . PHE A 1 74 ? -11.254 3.947 6.065 1.00 88.06 74 PHE A N 1
ATOM 611 C CA . PHE A 1 74 ? -12.272 2.924 6.294 1.00 88.06 74 PHE A CA 1
ATOM 612 C C . PHE A 1 74 ? -12.694 2.870 7.762 1.00 88.06 74 PHE A C 1
ATOM 614 O O . PHE A 1 74 ? -11.969 3.314 8.656 1.00 88.06 74 PHE A O 1
ATOM 621 N N . VAL A 1 75 ? -13.891 2.335 8.001 1.00 89.31 75 VAL A N 1
ATOM 622 C CA . VAL A 1 75 ? -14.477 2.161 9.334 1.00 89.31 75 VAL A CA 1
ATOM 623 C C . VAL A 1 75 ? -14.726 0.674 9.564 1.00 89.31 75 VAL A C 1
ATOM 625 O O . VAL A 1 75 ? -15.387 0.041 8.741 1.00 89.31 75 VAL A O 1
ATOM 628 N N . LEU A 1 76 ? -14.178 0.142 10.661 1.00 85.38 76 LEU A N 1
ATOM 629 C CA . LEU A 1 76 ? -14.411 -1.226 11.150 1.00 85.38 76 LEU A CA 1
ATOM 630 C C . LEU A 1 76 ? -15.460 -1.262 12.263 1.00 85.38 76 LEU A C 1
ATOM 632 O O . LEU A 1 76 ? -15.415 -0.360 13.136 1.00 85.38 76 LEU A O 1
#

Radius of gyration: 15.02 Å; Cα contacts (8 Å, |Δi|>4): 68; chains: 1; bounding box: 30×30×38 Å

Secondary structure (DSSP, 8-state):
-BTTB--------GGG-S-S-GGG----SSPPSS--------PPPTTSPSSEEEEEEEEE-TT--EEEEEEEEEE-

Sequence (76 aa):
SYGGKDLYENQWKFCEMEEEDEEDRWIFCPYKPGSYSWVISRKIPNYLPKGTYKATARLTNENEDVILCGFAEFVL

Organism: Magallana gigas (NCBI:txid29159)